Protein 1LR7 (pdb70)

Solvent-accessible surface area: 5080 Å² total; per-residue (Å²): 113,90,37,82,111,67,133,24,36,133,42,81,49,36,46,84,60,111,100,119,58,40,141,49,62,20,48,27,78,68,93,116,19,131,95,143,19,50,0,0,0,108,52,39,87,62,35,172,47,39,12,13,0,40,87,24,88,53,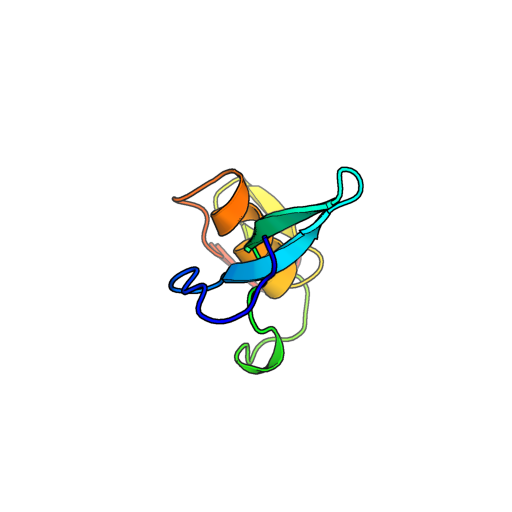109,81,62,105,140,4,55,50,83,86,104,21,152,24,232

Sequence (73 aa):
ETCENVDCGPGKKCRMNKKNKPRCVCAPDCSNITWKGPVCGLDGKTYRNECALLKARCKEQPELEVQYQGKCK

Foldseek 3Di:
DDQPPDDLDPQWGWDQDPVRDIDTARHHDCVVDDDAAWFQKPVQAIDRGVRRQSRCCVPPNVPIDGPGDDGGD

B-factor: mean 20.24, std 9.11, range [8.08, 53.86]

Secondary structure (DSSP, 8-state):
--STT----TTEEEEE-TTS-EEEEE---GGG----S-EEETTS-EESSHHHHHHHHHHT-TT--EEEES---

Structure (mmCIF, N/CA/C/O backbone):
data_1LR7
#
_entry.id   1LR7
#
_cell.length_a   21.593
_cell.length_b   38.153
_cell.length_c   78.497
_cell.angle_alpha   90.00
_cell.angle_beta   90.00
_cell.angle_gamma   90.00
#
_symmetry.space_group_name_H-M   'P 21 21 21'
#
loop_
_entity.id
_entity.type
_entity.pdbx_description
1 polymer follistatin
2 non-polymer 'SULFATE ION'
3 water water
#
loop_
_atom_site.group_PDB
_atom_site.id
_atom_site.type_symbol
_atom_site.label_atom_id
_atom_site.label_alt_id
_atom_site.label_comp_id
_atom_site.label_asym_id
_atom_site.label_entity_id
_atom_site.label_seq_id
_atom_site.pdbx_PDB_ins_code
_atom_site.Cartn_x
_atom_site.Cartn_y
_atom_site.Cartn_z
_atom_site.occupancy
_atom_site.B_iso_or_equiv
_atom_site.auth_seq_id
_atom_site.auth_comp_id
_atom_site.auth_asym_id
_atom_site.auth_atom_id
_atom_site.pdbx_PDB_model_num
ATOM 1 N N . GLU A 1 2 ? 55.467 11.262 35.912 1.00 32.73 64 GLU A N 1
ATOM 2 C CA . GLU A 1 2 ? 54.489 10.164 35.717 1.00 31.21 64 GLU A CA 1
ATOM 3 C C . GLU A 1 2 ? 54.873 9.305 34.495 1.00 29.91 64 GLU A C 1
ATOM 4 O O . GLU A 1 2 ? 55.585 9.758 33.593 1.00 30.13 64 GLU A O 1
ATOM 6 N N . THR A 1 3 ? 54.468 8.036 34.532 1.00 28.88 65 THR A N 1
ATOM 7 C CA . THR A 1 3 ? 54.684 7.101 33.447 1.00 28.17 65 THR A CA 1
ATOM 8 C C . THR A 1 3 ? 53.381 6.503 32.875 1.00 26.31 65 THR A C 1
ATOM 9 O O . THR A 1 3 ? 52.271 6.829 33.310 1.00 25.25 65 THR A O 1
ATOM 13 N N . CYS A 1 4 ? 53.543 5.601 31.913 1.00 25.74 66 CYS A N 1
ATOM 14 C CA . CYS A 1 4 ? 52.380 4.955 31.309 1.00 25.90 66 CYS A CA 1
ATOM 15 C C . CYS A 1 4 ? 51.793 3.806 32.116 1.00 26.48 66 CYS A C 1
ATOM 16 O O . CYS A 1 4 ? 50.714 3.303 31.826 1.00 27.57 66 CYS A O 1
ATOM 19 N N . GLU A 1 5 ? 52.472 3.418 33.186 1.00 28.29 67 GLU A N 1
ATOM 20 C CA . GLU A 1 5 ? 51.964 2.329 34.021 1.00 28.64 67 GLU A CA 1
ATOM 21 C C . GLU A 1 5 ? 50.619 2.682 34.664 1.00 28.19 67 GLU A C 1
ATOM 22 O O . GLU A 1 5 ? 50.458 3.759 35.197 1.00 29.70 67 GLU A O 1
ATOM 24 N N . ASN A 1 6 ? 49.705 1.723 34.627 1.00 29.18 68 ASN A N 1
ATOM 25 C CA . ASN A 1 6 ? 48.317 1.770 35.108 1.00 28.80 68 ASN A CA 1
ATOM 26 C C . ASN A 1 6 ? 47.401 2.718 34.371 1.00 28.46 68 ASN A C 1
ATOM 27 O O . ASN A 1 6 ? 46.272 2.968 34.810 1.00 29.19 68 ASN A O 1
ATOM 29 N N . VAL A 1 7 ? 47.870 3.286 33.272 1.00 27.52 69 VAL A N 1
ATOM 30 C CA . VAL A 1 7 ? 46.987 4.166 32.557 1.00 26.50 69 VAL A CA 1
ATOM 31 C C . VAL A 1 7 ? 46.089 3.328 31.689 1.00 25.96 69 VAL A C 1
ATOM 32 O O . VAL A 1 7 ? 46.549 2.429 30.993 1.00 26.67 69 VAL A O 1
ATOM 36 N N . ASP A 1 8 ? 44.813 3.640 31.738 1.00 27.04 70 ASP A N 1
ATOM 37 C CA . ASP A 1 8 ? 43.802 2.997 30.899 1.00 28.40 70 ASP A CA 1
ATOM 38 C C . ASP A 1 8 ? 43.288 4.057 29.939 1.00 27.53 70 ASP A C 1
ATOM 39 O O . ASP A 1 8 ? 42.614 5.001 30.355 1.00 29.14 70 ASP A O 1
ATOM 44 N N . CYS A 1 9 ? 43.614 3.903 28.659 1.00 25.36 71 CYS A N 1
ATOM 45 C CA . CYS A 1 9 ? 43.243 4.857 27.627 1.00 24.29 71 CYS A CA 1
ATOM 46 C C . CYS A 1 9 ? 41.918 4.603 26.929 1.00 25.35 71 CYS A C 1
ATOM 47 O O . CYS A 1 9 ? 41.454 5.437 26.150 1.00 26.82 71 CYS A O 1
ATOM 50 N N . GLY A 1 10 ? 41.324 3.447 27.168 1.00 26.88 72 GLY A N 1
ATOM 51 C CA . GLY A 1 10 ? 40.010 3.169 26.603 1.00 28.24 72 GLY A CA 1
ATOM 52 C C . GLY A 1 10 ? 40.099 2.523 25.242 1.00 28.78 72 GLY A C 1
ATOM 53 O O . GLY A 1 10 ? 41.222 2.174 24.826 1.00 29.11 72 GLY A O 1
ATOM 54 N N . PRO A 1 11 ? 38.976 2.400 24.506 1.00 29.56 73 PRO A N 1
ATOM 55 C CA . PRO A 1 11 ? 39.013 1.671 23.239 1.00 29.77 73 PRO A CA 1
ATOM 56 C C . PRO A 1 11 ? 39.809 2.413 22.201 1.00 27.45 73 PRO A C 1
ATOM 57 O O . PRO A 1 11 ? 39.712 3.637 22.099 1.00 29.21 73 PRO A O 1
ATOM 61 N N . GLY A 1 12 ? 40.598 1.661 21.450 1.00 26.47 74 GLY A N 1
ATOM 62 C CA . GLY A 1 12 ? 41.306 2.178 20.313 1.00 24.39 74 GLY A CA 1
ATOM 63 C C . GLY A 1 12 ? 42.482 3.101 20.589 1.00 22.37 74 GLY A C 1
ATOM 64 O O . GLY A 1 12 ? 42.953 3.730 19.674 1.00 20.67 74 GLY A O 1
ATOM 65 N N . LYS A 1 13 ? 42.895 3.194 21.837 1.00 21.20 75 LYS A N 1
ATOM 66 C CA . LYS A 1 13 ? 43.984 4.115 22.214 1.00 19.33 75 LYS A CA 1
ATOM 67 C C . LYS A 1 13 ? 44.935 3.399 23.145 1.00 18.79 75 LYS A C 1
ATOM 68 O O . LYS A 1 13 ? 44.556 2.423 23.830 1.00 20.89 75 LYS A O 1
ATOM 74 N N . LYS A 1 14 ? 46.163 3.906 23.184 1.00 18.08 76 LYS A N 1
ATOM 75 C CA . LYS A 1 14 ? 47.212 3.353 24.037 1.00 18.65 76 LYS A CA 1
ATOM 76 C C . LYS A 1 14 ? 48.012 4.487 24.625 1.00 18.20 76 LYS A C 1
ATOM 77 O O . LYS A 1 14 ? 48.064 5.591 24.078 1.00 16.17 76 LYS A O 1
ATOM 79 N N . CYS A 1 15 ? 48.719 4.176 25.696 1.00 17.21 77 CYS A N 1
ATOM 80 C CA . CYS A 1 15 ? 49.548 5.174 26.371 1.00 18.02 77 CYS A CA 1
ATOM 81 C C . CYS A 1 15 ? 50.952 5.215 25.808 1.00 19.07 77 CYS A C 1
ATOM 82 O O . CYS A 1 15 ? 51.598 4.173 25.578 1.00 19.96 77 CYS A O 1
ATOM 85 N N . ARG A 1 16 ? 51.449 6.418 25.521 1.00 17.44 78 ARG A N 1
ATOM 86 C CA . ARG A 1 16 ? 52.820 6.626 25.034 1.00 17.98 78 ARG A CA 1
ATOM 87 C C . ARG A 1 16 ? 53.393 7.862 25.741 1.00 18.87 78 ARG A C 1
ATOM 88 O O . ARG A 1 1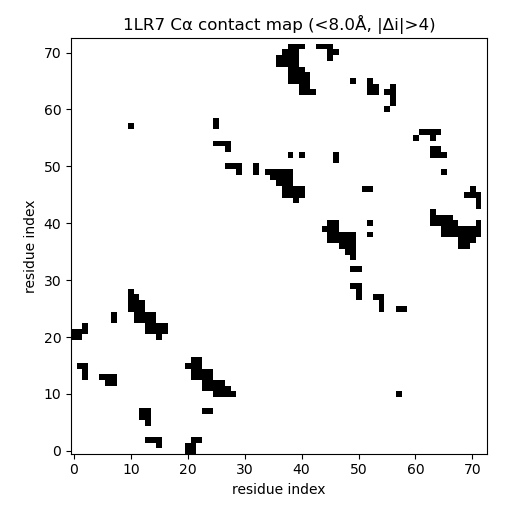6 ? 52.676 8.844 25.979 1.00 18.20 78 ARG A O 1
ATOM 90 N N . MET A 1 17 ? 54.685 7.823 26.034 1.00 18.77 79 MET A N 1
ATOM 91 C CA . MET A 1 17 ? 55.345 8.938 26.639 1.00 18.90 79 MET A CA 1
ATOM 92 C C . MET A 1 17 ? 55.715 9.914 25.518 1.00 19.58 79 MET A C 1
ATOM 93 O O . MET A 1 17 ? 56.320 9.498 24.511 1.00 21.43 79 MET A O 1
ATOM 98 N N . ASN A 1 18 ? 55.365 11.203 25.658 1.00 19.32 80 ASN A N 1
ATOM 99 C CA . ASN A 1 18 ? 55.642 12.124 24.582 1.00 19.44 80 ASN A CA 1
ATOM 100 C 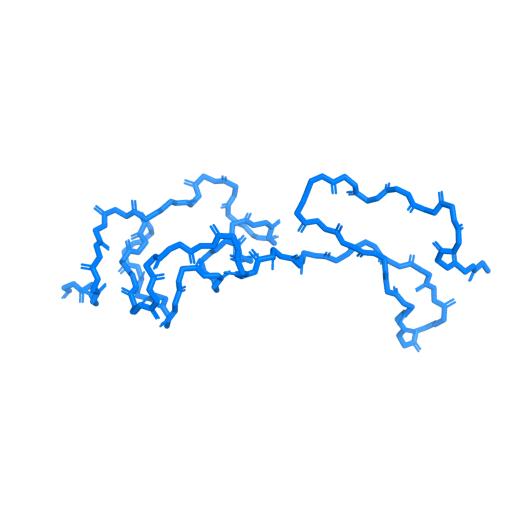C . ASN A 1 18 ? 56.983 12.833 24.762 1.00 19.39 80 ASN A C 1
ATOM 101 O O . ASN A 1 18 ? 57.736 12.517 25.686 1.00 18.94 80 ASN A O 1
ATOM 106 N N . LYS A 1 19 ? 57.250 13.792 23.894 1.00 19.99 81 LYS A N 1
ATOM 107 C CA . LYS A 1 19 ? 58.540 14.482 23.929 1.00 20.76 81 LYS A CA 1
ATOM 108 C C . LYS A 1 19 ? 58.638 15.492 25.042 1.00 22.88 81 LYS A C 1
ATOM 109 O O . LYS A 1 19 ? 59.676 16.096 25.183 1.00 23.12 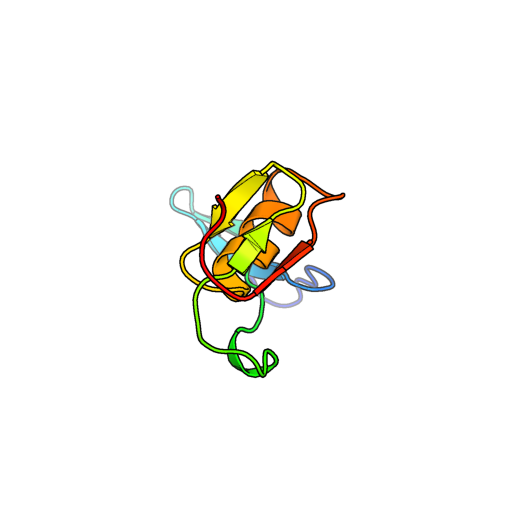81 LYS A O 1
ATOM 111 N N . LYS A 1 20 ? 57.613 15.691 25.837 1.00 21.76 82 LYS A N 1
ATOM 112 C CA . LYS A 1 20 ? 57.727 16.556 26.998 1.00 23.01 82 LYS A CA 1
ATOM 113 C C . LYS A 1 20 ? 57.805 15.664 28.261 1.00 22.02 82 LYS A C 1
ATOM 114 O O . LYS A 1 20 ? 57.663 16.140 29.395 1.00 23.34 82 LYS A O 1
ATOM 117 N N . ASN A 1 21 ? 57.963 14.355 28.060 1.00 22.30 83 ASN A N 1
ATOM 118 C CA . ASN A 1 21 ? 57.985 13.411 29.185 1.00 23.14 83 ASN A CA 1
ATOM 119 C C . ASN A 1 21 ? 56.684 13.234 29.941 1.00 23.02 83 ASN A C 1
ATOM 120 O O . ASN A 1 21 ? 56.636 13.011 31.170 1.00 25.83 83 ASN A O 1
ATOM 125 N N . LYS A 1 22 ? 55.592 13.337 29.209 1.00 21.46 84 LYS A N 1
ATOM 126 C CA . LYS A 1 22 ? 54.310 13.124 29.826 1.00 20.18 84 LYS A CA 1
ATOM 127 C C . LYS A 1 22 ? 53.626 11.909 29.211 1.00 17.43 84 LYS A C 1
ATOM 128 O O . LYS A 1 22 ? 53.738 11.699 27.981 1.00 17.63 84 LYS A O 1
ATOM 131 N N . PRO A 1 23 ? 52.912 11.143 30.008 1.00 17.61 85 PRO A N 1
ATOM 132 C CA . PRO A 1 23 ? 52.170 10.031 29.425 1.00 16.78 85 PRO A CA 1
ATOM 133 C C . PRO A 1 23 ? 50.924 10.609 28.725 1.00 15.95 85 PRO A C 1
ATOM 134 O O . PRO A 1 23 ? 50.121 11.344 29.326 1.00 17.41 85 PRO A O 1
ATOM 138 N N . ARG A 1 24 ? 50.695 10.144 27.507 1.00 14.41 86 ARG A N 1
ATOM 139 C CA . ARG A 1 24 ? 49.559 10.598 26.728 1.00 14.07 86 ARG A CA 1
ATOM 140 C C . ARG A 1 24 ? 48.808 9.387 26.199 1.00 13.50 86 ARG A C 1
ATOM 141 O O . ARG A 1 24 ? 49.441 8.440 25.775 1.00 15.09 86 ARG A O 1
ATOM 149 N N . CYS A 1 25 ? 47.498 9.525 26.058 1.00 14.58 87 CYS A N 1
ATOM 150 C CA . CYS A 1 25 ? 46.709 8.504 25.393 1.00 16.21 87 CYS A CA 1
ATOM 151 C C . CYS A 1 25 ? 46.657 8.904 23.937 1.00 18.18 87 CYS A C 1
ATOM 152 O O . CYS A 1 25 ? 46.310 10.051 23.624 1.00 22.75 87 CYS A O 1
ATOM 155 N N . VAL A 1 26 ? 47.024 7.997 23.040 1.00 15.23 88 VAL A N 1
ATOM 156 C CA . VAL A 1 26 ? 47.069 8.330 21.599 1.00 16.67 88 VAL A CA 1
ATOM 157 C C . VAL A 1 26 ? 46.253 7.320 20.823 1.00 16.44 88 VAL A C 1
ATOM 158 O O . VAL A 1 26 ? 46.139 6.184 21.235 1.00 15.27 88 VAL A O 1
ATOM 162 N N . CYS A 1 27 ? 45.572 7.826 19.803 1.00 16.60 89 CYS A N 1
ATOM 163 C CA . CYS A 1 27 ? 44.845 6.976 18.863 1.00 17.26 89 CYS A CA 1
ATOM 164 C C . CYS A 1 27 ? 45.767 5.893 18.267 1.00 17.19 89 CYS A C 1
ATOM 165 O O . CYS A 1 27 ? 46.785 6.219 17.634 1.00 18.37 89 CYS A O 1
ATOM 168 N N . ALA A 1 28 ? 45.437 4.592 18.477 1.00 17.10 90 ALA A N 1
ATOM 169 C CA . ALA A 1 28 ? 46.272 3.519 17.980 1.00 17.87 90 ALA A CA 1
ATOM 170 C C . ALA A 1 28 ? 45.432 2.286 17.724 1.00 18.67 90 ALA A C 1
ATOM 171 O O . ALA A 1 28 ? 45.565 1.246 18.413 1.00 19.86 90 ALA A O 1
ATOM 173 N N . PRO A 1 29 ? 44.600 2.335 16.690 1.00 16.07 91 PRO A N 1
ATOM 174 C CA . PRO A 1 29 ? 43.755 1.177 16.347 1.00 17.21 91 PRO A CA 1
ATOM 175 C C . PRO A 1 29 ? 44.638 0.003 16.016 1.00 15.37 91 PRO A C 1
ATOM 176 O O . PRO A 1 29 ? 45.682 0.081 15.437 1.00 16.26 91 PRO A O 1
ATOM 180 N N . ASP A 1 30 ? 44.177 -1.144 16.462 1.00 16.82 92 ASP A N 1
ATOM 181 C CA . ASP A 1 30 ? 44.863 -2.347 16.165 1.00 16.90 92 ASP A CA 1
ATOM 182 C C . ASP A 1 30 ? 44.520 -2.817 14.744 1.00 16.93 92 ASP A C 1
ATOM 183 O O . ASP A 1 30 ? 43.452 -3.364 14.515 1.00 17.33 92 ASP A O 1
ATOM 188 N N . CYS A 1 31 ? 45.448 -2.649 13.848 1.00 14.36 93 CYS A N 1
ATOM 189 C CA . CYS A 1 31 ? 45.243 -2.911 12.424 1.00 14.59 93 CYS A CA 1
ATOM 190 C C . CYS A 1 31 ? 45.022 -4.404 12.223 1.00 15.65 93 CYS A C 1
ATOM 191 O O . CYS A 1 31 ? 44.379 -4.808 11.257 1.00 16.32 93 CYS A O 1
ATOM 194 N N . SER A 1 32 ? 45.557 -5.206 13.140 1.00 16.09 94 SER A N 1
ATOM 195 C CA . SER A 1 32 ? 45.499 -6.673 12.994 1.00 18.46 94 SER A CA 1
ATOM 196 C C . SER A 1 32 ? 44.068 -7.174 13.169 1.00 18.34 94 SER A C 1
ATOM 197 O O . SER A 1 32 ? 43.784 -8.334 12.816 1.00 20.16 94 SER A O 1
ATOM 200 N N . ASN A 1 33 ? 43.178 -6.332 13.653 1.00 16.90 95 ASN A N 1
ATOM 201 C CA . ASN A 1 33 ? 41.776 -6.746 13.809 1.00 16.88 95 ASN A CA 1
ATOM 202 C C . ASN A 1 33 ? 40.996 -6.543 12.510 1.00 15.86 95 ASN A C 1
ATOM 203 O O . ASN A 1 33 ? 39.866 -6.986 12.428 1.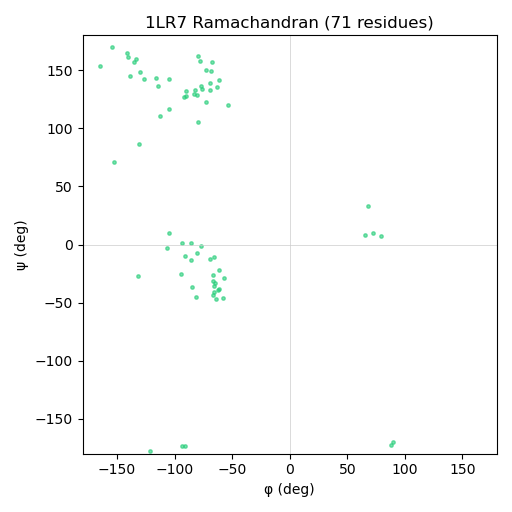00 14.64 95 ASN A O 1
ATOM 208 N N . ILE A 1 34 ? 41.568 -5.808 11.552 1.00 13.97 96 ILE A N 1
ATOM 209 C CA . ILE A 1 34 ? 40.886 -5.444 10.305 1.00 12.54 96 ILE A CA 1
ATOM 210 C C . ILE A 1 34 ? 41.115 -6.467 9.243 1.00 13.84 96 ILE A C 1
ATOM 211 O O . ILE A 1 34 ? 42.265 -6.871 8.978 1.00 17.34 96 ILE A O 1
ATOM 216 N N . THR A 1 35 ? 40.018 -6.951 8.636 1.00 15.51 97 THR A N 1
ATOM 217 C CA . THR A 1 35 ? 40.138 -8.011 7.642 1.00 15.25 97 THR A CA 1
ATOM 218 C C . THR A 1 35 ? 40.437 -7.554 6.232 1.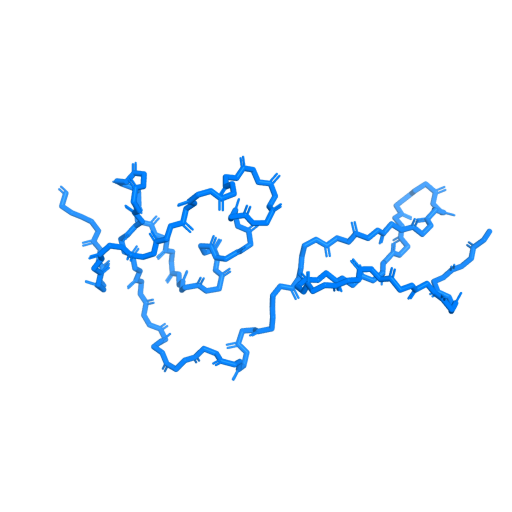00 15.50 97 THR A C 1
ATOM 219 O O . THR A 1 35 ? 41.201 -8.239 5.518 1.00 17.60 97 THR A O 1
ATOM 223 N N . TRP A 1 36 ? 39.892 -6.421 5.796 1.00 14.06 98 TRP A N 1
ATOM 224 C CA . TRP A 1 36 ? 40.179 -5.880 4.472 1.00 14.50 98 TRP A CA 1
ATOM 225 C C . TRP A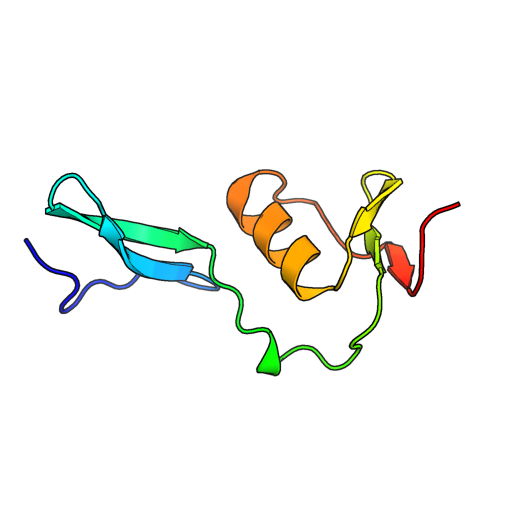 1 36 ? 41.533 -5.132 4.502 1.00 16.66 98 TRP A C 1
ATOM 226 O O . TRP A 1 36 ? 41.713 -4.263 5.361 1.00 17.02 98 TRP A O 1
ATOM 237 N N . LYS A 1 37 ? 42.446 -5.422 3.591 1.00 18.62 99 LYS A N 1
ATOM 238 C CA . LYS A 1 37 ? 43.769 -4.823 3.699 1.00 19.95 99 LYS A CA 1
ATOM 239 C C . LYS A 1 37 ? 44.062 -3.713 2.683 1.00 18.90 99 LYS A C 1
ATOM 240 O O . LYS A 1 37 ? 45.144 -3.162 2.716 1.00 21.77 99 LYS A O 1
ATOM 246 N N . GLY A 1 38 ? 43.145 -3.426 1.759 1.00 17.05 100 GLY A N 1
ATOM 247 C CA . GLY A 1 38 ? 43.345 -2.403 0.733 1.00 15.10 100 GLY A CA 1
ATOM 248 C C . GLY A 1 38 ? 42.862 -1.013 1.121 1.00 12.54 100 GLY A C 1
ATOM 249 O O . GLY A 1 38 ? 42.452 -0.785 2.258 1.00 11.77 100 GLY A O 1
ATOM 250 N N . PRO A 1 39 ? 42.905 -0.079 0.168 1.00 12.39 101 PRO A N 1
ATOM 251 C CA . PRO A 1 39 ? 42.407 1.287 0.416 1.00 12.04 101 PRO A CA 1
ATOM 252 C C . PRO A 1 39 ? 40.932 1.279 0.603 1.00 11.42 101 PRO A C 1
ATOM 253 O O . PRO A 1 39 ? 40.252 0.357 0.134 1.00 11.43 101 PRO A O 1
ATOM 257 N N . VAL A 1 40 ? 40.392 2.292 1.281 1.00 10.53 102 VAL A N 1
ATOM 258 C CA . VAL A 1 40 ? 38.978 2.428 1.479 1.00 9.89 102 VAL A CA 1
ATOM 259 C C . VAL A 1 40 ? 38.560 3.845 1.185 1.00 10.08 102 VAL A C 1
ATOM 260 O O . VAL A 1 40 ? 39.387 4.767 1.192 1.00 9.59 102 VAL A O 1
ATOM 264 N N . CYS A 1 41 ? 37.264 3.991 0.917 1.00 9.44 103 CYS A N 1
ATOM 265 C CA . CYS A 1 41 ? 36.666 5.284 0.644 1.00 9.98 103 CYS A CA 1
ATOM 266 C C . CYS A 1 41 ? 35.890 5.699 1.872 1.00 8.49 103 CYS A C 1
ATOM 267 O O . CYS A 1 41 ? 34.915 5.054 2.242 1.00 8.89 103 CYS A O 1
ATOM 270 N N . GLY A 1 42 ? 36.291 6.795 2.512 1.00 8.79 104 GLY A N 1
ATOM 271 C CA . GLY A 1 42 ? 35.602 7.237 3.709 1.00 8.99 104 GLY A CA 1
ATOM 272 C C . GLY A 1 42 ? 34.312 7.997 3.425 1.00 8.08 104 GLY A C 1
ATOM 273 O O . GLY A 1 42 ? 34.120 8.559 2.355 1.00 8.90 104 GLY A O 1
ATOM 274 N N . LEU A 1 43 ? 33.482 8.090 4.452 1.00 8.49 105 LEU A N 1
ATOM 275 C CA . LEU A 1 43 ? 32.237 8.862 4.426 1.00 9.25 105 LEU A CA 1
ATOM 276 C C . LEU A 1 43 ? 32.464 10.374 4.298 1.00 9.97 105 LEU A C 1
ATOM 277 O O . LEU A 1 43 ? 31.521 11.146 4.035 1.00 9.83 105 LEU A O 1
ATOM 282 N N . ASP A 1 44 ? 33.715 10.785 4.452 1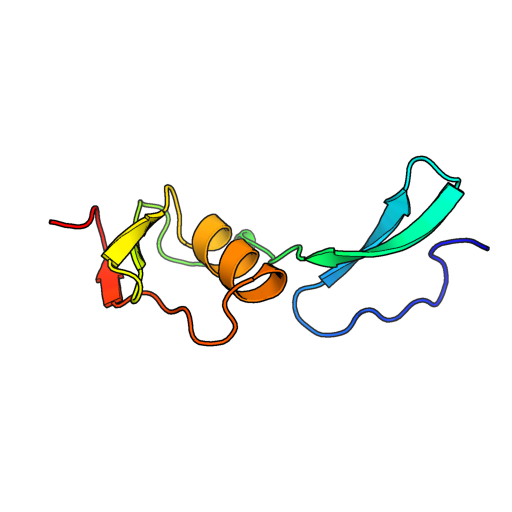.00 10.95 106 ASP A N 1
ATOM 283 C CA . ASP A 1 44 ? 34.071 12.161 4.109 1.00 11.75 106 ASP A CA 1
ATOM 284 C C . ASP A 1 44 ? 34.386 12.286 2.673 1.00 11.69 106 ASP A C 1
ATOM 285 O O . ASP A 1 44 ? 34.783 13.381 2.252 1.00 13.02 106 ASP A O 1
ATOM 290 N N . GLY A 1 45 ? 34.306 11.234 1.853 1.00 9.94 107 GLY A N 1
ATOM 291 C CA . GLY A 1 45 ? 34.666 11.346 0.430 1.00 11.09 107 GLY A CA 1
ATOM 292 C C . GLY A 1 45 ? 36.153 11.315 0.103 1.00 10.23 107 GLY A C 1
ATOM 293 O O . GLY A 1 45 ? 36.519 11.495 -1.069 1.00 11.31 107 GLY A O 1
ATOM 294 N N . LYS A 1 46 ? 36.963 11.037 1.115 1.00 9.60 108 LYS A N 1
ATOM 295 C CA . LYS A 1 46 ? 38.411 10.925 0.933 1.00 10.60 108 LYS A CA 1
ATOM 296 C C . LYS A 1 46 ? 38.834 9.467 0.968 1.00 9.27 108 LYS A C 1
ATOM 297 O O . LYS A 1 46 ? 38.348 8.665 1.753 1.00 8.95 108 LYS A O 1
ATOM 301 N N . THR A 1 47 ? 39.790 9.139 0.123 1.00 9.23 109 THR A N 1
ATOM 302 C CA . THR A 1 47 ? 40.405 7.812 0.121 1.00 8.72 109 THR A CA 1
ATOM 303 C C . THR A 1 47 ? 41.415 7.704 1.289 1.00 9.39 109 THR A C 1
ATOM 304 O O . THR A 1 47 ? 42.199 8.628 1.519 1.00 10.51 109 THR A O 1
ATOM 308 N N . TYR A 1 48 ? 41.405 6.581 2.009 1.00 8.13 110 TYR A N 1
ATOM 309 C CA . TYR A 1 48 ? 42.397 6.298 3.021 1.00 8.53 110 TYR A CA 1
ATOM 310 C C . TYR A 1 48 ? 43.193 5.079 2.519 1.00 9.40 110 TYR A C 1
ATOM 311 O O . TYR A 1 48 ? 42.645 4.128 1.999 1.00 10.13 110 TYR A O 1
ATOM 320 N N . ARG A 1 49 ? 44.510 5.152 2.672 1.00 9.18 111 ARG A N 1
ATOM 321 C CA . ARG A 1 49 ? 45.409 4.115 2.161 1.00 10.52 111 ARG A CA 1
ATOM 322 C C . ARG A 1 49 ? 45.094 2.739 2.690 1.00 10.54 111 ARG A C 1
ATOM 323 O O . ARG A 1 49 ? 45.328 1.776 1.978 1.00 10.94 111 ARG A O 1
ATOM 331 N N . ASN A 1 50 ? 44.548 2.663 3.866 1.00 10.90 112 ASN A N 1
ATOM 332 C CA . ASN A 1 50 ? 44.027 1.416 4.395 1.00 10.97 112 ASN A CA 1
ATOM 333 C C . ASN A 1 50 ? 42.951 1.754 5.418 1.00 10.20 112 ASN A C 1
ATOM 334 O O . ASN A 1 50 ? 42.833 2.896 5.854 1.00 10.47 112 ASN A O 1
ATOM 339 N N . GLU A 1 51 ? 42.191 0.747 5.877 1.00 10.22 113 GLU A N 1
ATOM 340 C CA . GLU A 1 51 ? 41.133 0.969 6.826 1.00 11.04 113 GLU A CA 1
ATOM 341 C C . GLU A 1 51 ? 41.669 1.409 8.188 1.00 9.97 113 GLU A C 1
ATOM 342 O O . GLU A 1 51 ? 40.998 2.166 8.913 1.00 11.12 113 GLU A O 1
ATOM 348 N N . CYS A 1 52 ? 42.872 0.948 8.583 1.00 10.44 114 CYS A N 1
ATOM 349 C CA . CYS A 1 52 ? 43.444 1.365 9.836 1.00 10.71 114 CYS A CA 1
ATOM 350 C C . CYS A 1 52 ? 43.673 2.867 9.857 1.00 10.70 114 CYS A C 1
ATOM 351 O O . CYS A 1 52 ? 43.411 3.493 10.885 1.00 11.23 114 CYS A O 1
ATOM 354 N N . ALA A 1 53 ? 44.092 3.419 8.736 1.00 11.51 115 ALA A N 1
ATOM 355 C CA . ALA A 1 53 ? 44.326 4.862 8.665 1.00 10.58 115 ALA A CA 1
ATOM 356 C C . ALA A 1 53 ? 43.011 5.613 8.831 1.00 9.61 115 ALA A C 1
ATOM 357 O O . ALA A 1 53 ? 42.939 6.713 9.438 1.00 10.34 115 ALA A O 1
ATOM 359 N N . LEU A 1 54 ? 41.926 5.038 8.287 1.00 9.88 116 LEU A N 1
ATOM 360 C CA . LEU A 1 54 ? 40.607 5.630 8.461 1.00 10.42 116 LEU A CA 1
ATOM 361 C C . LEU A 1 54 ? 40.224 5.617 9.952 1.00 8.61 116 LEU A C 1
ATOM 362 O O . LEU A 1 54 ? 39.711 6.618 10.528 1.00 10.16 116 LEU A O 1
ATOM 367 N N . LEU A 1 55 ? 40.418 4.477 10.625 1.00 9.69 117 LEU A N 1
ATOM 368 C CA . LEU A 1 55 ? 40.054 4.362 12.022 1.00 10.29 117 LEU A CA 1
ATOM 369 C C . LEU A 1 55 ? 40.917 5.300 12.877 1.00 10.54 117 LEU A C 1
ATOM 370 O O . LEU A 1 55 ? 40.416 5.827 13.884 1.00 11.37 117 LEU A O 1
ATOM 375 N N . LYS A 1 56 ? 42.163 5.529 12.499 1.00 9.65 118 LYS A N 1
ATOM 376 C CA . LYS A 1 56 ? 42.984 6.484 13.276 1.00 11.14 118 LYS A CA 1
ATOM 377 C C . LYS A 1 56 ? 42.426 7.892 13.119 1.00 10.23 118 LYS A C 1
ATOM 378 O O . LYS A 1 56 ? 42.321 8.656 14.073 1.00 11.89 118 LYS A O 1
ATOM 384 N N . ALA A 1 57 ? 42.060 8.271 11.907 1.00 9.65 119 ALA A N 1
ATOM 385 C CA . ALA A 1 57 ? 41.450 9.558 11.683 1.00 10.92 119 ALA A CA 1
ATOM 386 C C . ALA A 1 57 ? 40.122 9.739 12.405 1.00 11.18 119 ALA A C 1
ATOM 387 O O . ALA A 1 57 ? 39.746 10.849 12.849 1.00 13.19 119 ALA A O 1
ATOM 389 N N . ARG A 1 58 ? 39.324 8.678 12.431 1.00 11.73 120 ARG A N 1
ATOM 390 C CA . ARG A 1 58 ? 38.064 8.693 13.131 1.00 11.82 120 ARG A CA 1
ATOM 391 C C . ARG A 1 58 ? 38.317 9.024 14.635 1.00 12.97 120 ARG A C 1
ATOM 392 O O . ARG A 1 58 ? 37.676 9.892 15.244 1.00 14.32 120 ARG A O 1
ATOM 400 N N . CYS A 1 59 ? 39.305 8.346 15.174 1.00 12.19 121 CYS A N 1
ATOM 401 C CA . CYS A 1 59 ? 39.679 8.518 16.576 1.00 14.15 121 CYS A CA 1
ATOM 402 C C . CYS A 1 59 ? 40.233 9.937 16.831 1.00 14.13 121 CYS A C 1
ATOM 403 O O . CYS A 1 59 ? 39.914 10.510 17.863 1.00 16.03 121 CYS A O 1
ATOM 406 N N . LYS A 1 60 ? 41.046 10.480 15.948 1.00 13.86 122 LYS A N 1
ATOM 407 C CA . LYS A 1 60 ? 41.693 11.747 16.180 1.00 14.90 122 LYS A CA 1
ATOM 408 C C . LYS A 1 60 ? 40.807 12.942 15.875 1.00 18.09 122 LYS A C 1
ATOM 409 O O . LYS A 1 60 ? 40.799 13.926 16.658 1.00 18.40 122 LYS A O 1
ATOM 413 N N . GLU A 1 61 ? 40.109 12.918 14.760 1.00 17.30 123 GLU A N 1
ATOM 414 C CA . GLU A 1 61 ? 39.440 14.123 14.282 1.00 18.83 123 GLU A CA 1
ATOM 415 C C . GLU A 1 61 ? 37.977 14.000 13.868 1.00 19.41 123 GLU A C 1
ATOM 416 O O . GLU A 1 61 ? 37.225 14.994 13.943 1.00 23.51 123 GLU A O 1
ATOM 418 N N . GLN A 1 62 ? 37.547 12.813 13.440 1.00 16.95 124 GLN A N 1
ATOM 419 C CA . GLN A 1 62 ? 36.196 12.658 12.870 1.00 17.28 124 GLN A CA 1
ATOM 420 C C . GLN A 1 62 ? 35.415 11.501 13.464 1.00 17.37 124 GLN A C 1
ATOM 421 O O . GLN A 1 62 ? 35.386 10.411 12.882 1.00 14.71 124 GLN A O 1
ATOM 427 N N . PRO A 1 63 ? 34.720 11.716 14.566 1.00 17.67 125 PRO A N 1
ATOM 428 C CA . PRO A 1 63 ? 34.084 10.603 15.252 1.00 17.86 125 PRO A CA 1
ATOM 429 C C . PRO A 1 63 ? 33.022 9.861 14.428 1.00 17.33 125 PRO A C 1
ATOM 430 O O . PRO A 1 63 ? 32.843 8.668 14.694 1.00 19.54 125 PRO A O 1
ATOM 434 N N . GLU A 1 64 ? 32.471 10.510 13.422 1.00 18.21 126 GLU A N 1
ATOM 435 C CA . GLU A 1 64 ? 31.443 9.901 12.572 1.00 19.83 126 GLU A CA 1
ATOM 436 C C . GLU A 1 64 ? 32.035 9.241 11.321 1.00 17.69 126 GLU A C 1
ATOM 437 O O . GLU A 1 64 ? 31.278 8.683 10.526 1.00 18.97 126 GLU A O 1
ATOM 443 N N . LEU A 1 65 ? 33.348 9.253 11.148 1.00 15.92 127 LEU A N 1
ATOM 444 C CA . LEU A 1 65 ? 33.916 8.700 9.930 1.00 14.13 127 LEU A CA 1
ATOM 445 C C . LEU A 1 65 ? 33.779 7.191 9.842 1.00 13.72 127 LEU A C 1
ATOM 446 O O . LEU A 1 65 ? 34.089 6.458 10.800 1.00 15.48 127 LEU A O 1
ATOM 451 N N . GLU A 1 66 ? 33.334 6.687 8.690 1.00 12.26 128 GLU A N 1
ATOM 452 C CA . GLU A 1 66 ? 33.220 5.281 8.461 1.00 13.98 128 GLU A CA 1
ATOM 453 C C . GLU A 1 66 ? 33.639 4.977 7.029 1.00 11.23 128 GLU A C 1
ATOM 454 O O . GLU A 1 66 ? 33.673 5.874 6.170 1.00 10.02 128 GLU A O 1
ATOM 457 N N . VAL A 1 67 ? 33.903 3.712 6.724 1.00 11.87 129 VAL A N 1
ATOM 458 C CA . VAL A 1 67 ? 34.081 3.284 5.365 1.00 12.07 129 VAL A CA 1
ATOM 459 C C . VAL A 1 67 ? 32.761 3.252 4.630 1.00 10.97 129 VAL A C 1
ATOM 460 O O . VAL A 1 67 ? 31.783 2.655 5.134 1.00 13.56 129 VAL A O 1
ATOM 464 N N . GLN A 1 68 ? 32.660 3.985 3.525 1.00 10.11 130 GLN A N 1
ATOM 465 C CA . GLN A 1 68 ? 31.436 3.939 2.727 1.00 9.98 130 GLN A CA 1
ATOM 466 C C . GLN A 1 68 ? 31.550 2.927 1.580 1.00 11.26 130 GLN A C 1
ATOM 467 O O . GLN A 1 68 ? 30.490 2.451 1.116 1.00 13.36 130 GLN A O 1
ATOM 473 N N . TYR A 1 69 ? 32.724 2.613 1.110 1.00 10.76 131 TYR A N 1
ATOM 474 C CA . TYR A 1 69 ? 32.951 1.520 0.161 1.00 10.33 131 TYR A CA 1
ATOM 475 C C . TYR A 1 69 ? 34.411 1.200 0.122 1.00 11.85 131 TYR A C 1
ATOM 476 O O . TYR A 1 69 ? 35.251 2.042 0.465 1.00 11.84 131 TYR A O 1
ATOM 485 N N . GLN A 1 70 ? 34.765 -0.044 -0.227 1.00 12.37 132 GLN A N 1
ATOM 486 C CA . GLN A 1 70 ? 36.121 -0.431 -0.359 1.00 13.37 132 GLN A CA 1
ATOM 487 C C . GLN A 1 70 ? 36.715 0.042 -1.659 1.00 13.10 132 GLN A C 1
ATOM 488 O O . GLN A 1 70 ? 35.977 0.255 -2.658 1.00 15.66 132 GLN A O 1
ATOM 494 N N . GLY A 1 71 ? 38.039 0.144 -1.685 1.00 13.32 133 GLY A N 1
ATOM 495 C CA . GLY A 1 71 ? 38.779 0.698 -2.787 1.00 13.51 133 GLY A CA 1
ATOM 496 C C . GLY A 1 71 ? 38.962 2.195 -2.690 1.00 12.10 133 GLY A C 1
ATOM 497 O O . GLY A 1 71 ? 38.531 2.781 -1.715 1.00 14.08 133 GLY A O 1
ATOM 498 N N . LYS A 1 72 ? 39.496 2.786 -3.737 1.00 13.08 134 LYS A N 1
ATOM 499 C CA . LYS A 1 72 ? 39.645 4.236 -3.780 1.00 12.98 134 LYS A CA 1
ATOM 500 C C . LYS A 1 72 ? 38.325 4.965 -3.979 1.00 12.56 134 LYS A C 1
ATOM 501 O O . LYS A 1 72 ? 37.401 4.469 -4.686 1.00 13.22 134 LYS A O 1
ATOM 507 N N . CYS A 1 73 ? 38.209 6.179 -3.446 1.00 11.44 135 CYS A N 1
ATOM 508 C CA . CYS A 1 73 ? 37.077 7.024 -3.757 1.00 11.20 135 CYS A CA 1
ATOM 509 C C . CYS A 1 73 ? 37.106 7.496 -5.214 1.00 11.91 135 CYS A C 1
ATOM 510 O O . CYS A 1 73 ? 38.150 7.633 -5.820 1.00 13.79 135 CYS A O 1
ATOM 513 N N . LYS A 1 74 ? 35.918 7.697 -5.732 1.00 15.43 136 LYS A N 1
ATOM 514 C CA . LYS A 1 74 ? 35.706 8.352 -7.038 1.00 16.99 136 LYS A CA 1
ATOM 515 C C . LYS A 1 74 ? 36.000 9.873 -6.954 1.00 17.79 136 LYS A C 1
ATOM 516 O O . LYS A 1 74 ? 36.297 10.470 -8.022 1.00 18.80 136 LYS A O 1
#

Nearest PDB structures (foldseek):
  1lr7-assembly1_A  TM=1.014E+00  e=2.206E-15  Rattus norvegicus
  3hh2-assembly1_C  TM=9.568E-01  e=4.255E-13  Homo sapiens
  5jhw-assembly1_D  TM=9.255E-01  e=3.510E-13  Homo sapiens
  5jhw-assembly1_C  TM=9.467E-01  e=8.083E-13  Homo sapiens
  2arp-assembly1_F-2  TM=9.525E-01  e=9.799E-13  Rattus norvegicus

InterPro domains:
  IPR002350 Kazal domain [PF07648] (118-164)
  IPR002350 Kazal domain [PF07648] (192-239)
  IPR002350 Kazal domain [PF07648] (270-316)
  IPR002350 Kazal domain [PS51465] (117-166)
  IPR002350 Kazal domain [PS51465] (190-241)
  IPR002350 Kazal domain [PS51465] (268-318)
  IPR002350 Kazal domain [SM00280] (117-164)
  IPR002350 Kazal domain [SM00280] (191-239)
  IPR002350 Kazal domain [SM00280] (266-316)
  IPR003645 Follistatin-like, N-terminal [SM00274] (94-117)
  IPR003645 Follistatin-like, N-terminal [SM00274] (167-190)
  IPR003645 Follistatin-like, N-terminal [SM00274] (244-268)
  IPR015369 Follistatin/Osteonectin EGF domain [PF09289] (95-116)
  IPR017878 TB domain [PS51364] (30-91)
  IPR036058 Kazal domain superfamily [SSF100895] (98-164)
  IPR036058 Kazal domain superfamily [SSF100895] (191-239)
  IPR036058 Kazal domain superfamily [SSF100895] (261-316)
  IPR036773 TGF-beta binding (TB) domain superfamily [G3DSA:3.90.290.10] (30-125)
  IPR036773 TGF-beta binding (TB) domain superfamily [SSF57581] (27-65)
  IPR050653 Protease Inhibitors and Growth Factor Antagonists [PTHR10913] (36-164)

GO terms:
  GO:0043395 heparan sulfate proteoglycan binding (F, IDA)
  GO:0071363 cellular response to growth factor stimulus (P, IEP)
  GO:0046882 negative regulation of follicle-stimulating hormone secretion (P, TAS)
  GO:0048185 activin binding (F, TAS)
  GO:0005515 protein binding (F, IPI)

CATH classification: 3.30.60.30

Radius of gyration: 14.36 Å; Cα contacts (8 Å, |Δi|>4): 129; chains: 1; bounding box: 27×25×43 Å

Organism: Rattus norvegicus (NCBI:txid10116)